Protein AF-A0A5M6DIE3-F1 (afdb_monomer_lite)

Foldseek 3Di:
DDPDDPDDPPCPPPVVVVVVVVLVVQLVVCVVVVHDSVVSVLVVCLLCQQVVLQVQLVPQLDPVSSCVSSVVSNVVSLVVVQVVCVVVVNPVCNVVSVVCCCVRNVVVNVVVVVVVVVVQVVCVVVVHHPCVVSCPPPPDD

Structure (mmCIF, N/CA/C/O backbone):
data_AF-A0A5M6DIE3-F1
#
_entry.id   AF-A0A5M6DIE3-F1
#
loop_
_atom_site.group_PDB
_atom_site.id
_atom_site.type_symbol
_atom_site.label_atom_id
_atom_site.label_alt_id
_atom_site.label_comp_id
_atom_site.label_asym_id
_atom_site.label_entity_id
_atom_site.label_seq_id
_atom_site.pdbx_PDB_ins_code
_atom_site.Cartn_x
_atom_site.Cartn_y
_atom_site.Cartn_z
_atom_site.occupancy
_atom_site.B_iso_or_equiv
_atom_site.auth_seq_id
_atom_site.auth_comp_id
_atom_site.auth_asym_id
_atom_site.auth_atom_id
_atom_site.pdbx_PDB_model_num
ATOM 1 N N . MET A 1 1 ? -21.632 -26.656 31.627 1.00 44.56 1 MET A N 1
ATOM 2 C CA . MET A 1 1 ? -21.386 -25.702 30.520 1.00 44.56 1 MET A CA 1
ATOM 3 C C . MET A 1 1 ? -19.915 -25.768 30.127 1.00 44.56 1 MET A C 1
ATOM 5 O O . MET A 1 1 ? -19.064 -25.347 30.900 1.00 44.56 1 MET A O 1
ATOM 9 N N . LEU A 1 2 ? -19.608 -26.371 28.977 1.00 42.91 2 LEU A N 1
ATOM 10 C CA . LEU A 1 2 ? -18.242 -26.509 28.459 1.00 42.91 2 LEU A CA 1
ATOM 11 C C . LEU A 1 2 ? -17.748 -25.152 27.932 1.00 42.91 2 LEU A C 1
ATOM 13 O O . LEU A 1 2 ? -18.284 -24.626 26.961 1.00 42.91 2 LEU A O 1
ATOM 17 N N . LYS A 1 3 ? -16.730 -24.580 28.587 1.00 47.34 3 LYS A N 1
ATOM 18 C CA . LYS A 1 3 ? -16.019 -23.385 28.112 1.00 47.34 3 LYS A CA 1
ATOM 19 C C . LYS A 1 3 ? -15.170 -23.767 26.897 1.00 47.34 3 LYS A C 1
ATOM 21 O O . LYS A 1 3 ? -14.062 -24.279 27.049 1.00 47.34 3 LYS A O 1
ATOM 26 N N . LEU A 1 4 ? -15.680 -23.514 25.696 1.00 48.44 4 LEU A N 1
ATOM 27 C CA . LEU A 1 4 ? -14.876 -23.520 24.476 1.00 48.44 4 LEU A CA 1
ATOM 28 C C . LEU A 1 4 ? -13.893 -22.343 24.551 1.00 48.44 4 LEU A C 1
ATOM 30 O O . LEU A 1 4 ? -14.272 -21.191 24.352 1.00 48.44 4 LEU A O 1
ATOM 34 N N . LYS A 1 5 ? -12.626 -22.624 24.884 1.00 48.28 5 LYS A N 1
ATOM 35 C CA . LYS A 1 5 ? -11.537 -21.660 24.678 1.00 48.28 5 LYS A CA 1
ATOM 36 C C . LYS A 1 5 ? -11.479 -21.339 23.177 1.00 48.28 5 LYS A C 1
ATOM 38 O O . LYS A 1 5 ? -11.424 -22.286 22.388 1.00 48.28 5 LYS A O 1
ATOM 43 N N . PRO A 1 6 ? -11.468 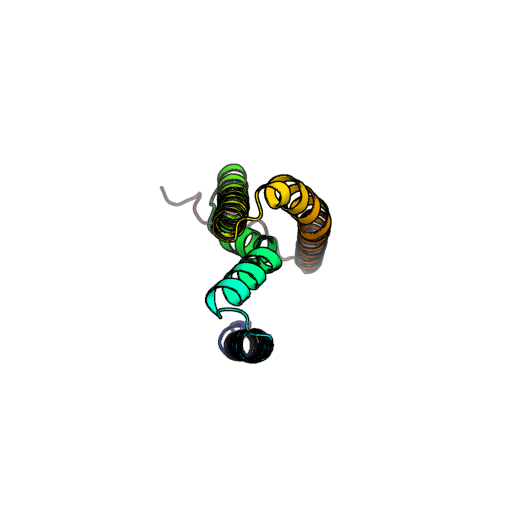-20.063 22.757 1.00 50.66 6 PRO A N 1
ATOM 44 C CA . PRO A 1 6 ? -11.216 -19.740 21.361 1.00 50.66 6 PRO A CA 1
ATOM 45 C C . PRO A 1 6 ? -9.830 -20.282 20.993 1.00 50.66 6 PRO A C 1
ATOM 47 O O . PRO A 1 6 ? -8.837 -19.974 21.653 1.00 50.66 6 PRO A O 1
ATOM 50 N N . LYS A 1 7 ? -9.771 -21.147 19.972 1.00 50.97 7 LYS A N 1
ATOM 51 C CA . LYS A 1 7 ? -8.503 -21.585 19.379 1.00 50.97 7 LYS A CA 1
ATOM 52 C C . LYS A 1 7 ? -7.738 -20.321 18.966 1.00 50.97 7 LYS A C 1
ATOM 54 O O . LYS A 1 7 ? -8.332 -19.498 18.266 1.00 50.97 7 LYS A O 1
ATOM 59 N N . PRO A 1 8 ? -6.461 -20.148 19.355 1.00 48.16 8 PRO A N 1
ATOM 60 C CA . PRO A 1 8 ? -5.651 -19.084 18.788 1.00 48.16 8 PRO A CA 1
ATOM 61 C C . PRO A 1 8 ? -5.657 -19.292 17.277 1.00 48.16 8 PRO A C 1
ATOM 63 O O . PRO A 1 8 ? -5.372 -20.386 16.786 1.00 48.16 8 PRO A O 1
ATOM 66 N N . THR A 1 9 ? -6.098 -18.266 16.559 1.00 50.28 9 THR A N 1
ATOM 67 C CA . THR A 1 9 ? -6.164 -18.229 15.104 1.00 50.28 9 THR A CA 1
ATOM 68 C C . THR A 1 9 ? -4.872 -18.792 14.531 1.00 50.28 9 THR A C 1
ATOM 70 O O . THR A 1 9 ? -3.811 -18.185 14.652 1.00 50.28 9 THR A O 1
ATOM 73 N N . GLN A 1 10 ? -4.971 -19.955 13.888 1.00 46.09 10 GLN A N 1
ATOM 74 C CA . GLN A 1 10 ? -3.898 -20.651 13.176 1.00 46.09 10 GLN A CA 1
ATOM 75 C C . GLN A 1 10 ? -3.556 -19.913 11.859 1.00 46.09 10 GLN A C 1
ATOM 77 O O . GLN A 1 10 ? -3.299 -20.514 10.824 1.00 46.09 10 GLN A O 1
ATOM 82 N N . PHE A 1 11 ? -3.574 -18.579 11.911 1.00 50.34 11 PHE A N 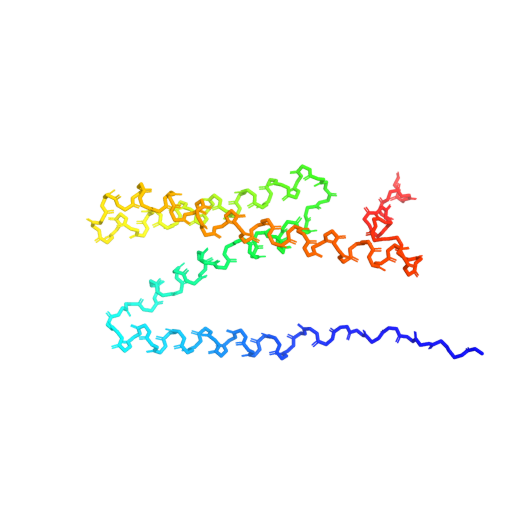1
ATOM 83 C CA . PHE A 1 11 ? -3.278 -17.606 10.858 1.00 50.34 11 PHE A CA 1
ATOM 84 C C . PHE A 1 11 ? -1.757 -17.407 10.669 1.00 50.34 11 PHE A C 1
ATOM 86 O O . PHE A 1 11 ? -1.337 -16.502 9.965 1.00 50.34 11 PHE A O 1
ATOM 93 N N . GLY A 1 12 ? -0.913 -18.210 11.331 1.00 56.94 12 GLY A N 1
ATOM 94 C CA . GLY A 1 12 ? 0.516 -17.906 11.473 1.00 56.94 12 GLY A CA 1
ATOM 95 C C . GLY A 1 12 ? 1.444 -18.533 10.431 1.00 56.94 12 GLY A C 1
ATOM 96 O O . GLY A 1 12 ? 2.375 -17.877 9.990 1.00 56.94 12 GLY A O 1
ATOM 97 N N . ILE A 1 13 ? 1.224 -19.797 10.040 1.00 57.53 13 ILE A N 1
ATOM 98 C CA . ILE A 1 13 ? 2.233 -20.563 9.275 1.00 57.53 13 ILE A CA 1
ATOM 99 C C . ILE A 1 13 ? 1.752 -20.917 7.870 1.00 57.53 13 ILE A C 1
ATOM 101 O O . ILE A 1 13 ? 2.477 -20.702 6.91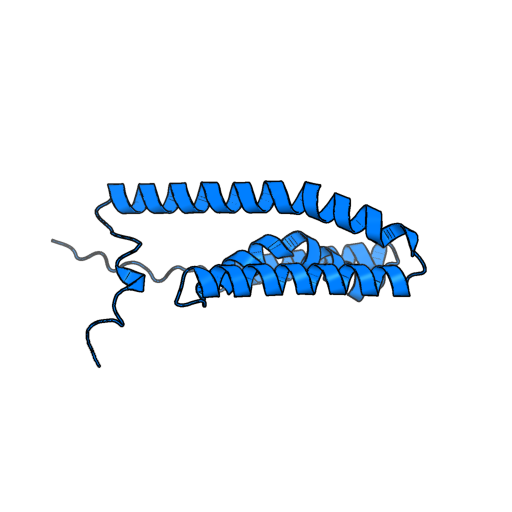0 1.00 57.53 13 ILE A O 1
ATOM 105 N N . GLN A 1 14 ? 0.525 -21.417 7.708 1.00 58.38 14 GLN A N 1
ATOM 106 C CA . GLN A 1 14 ? 0.019 -21.801 6.383 1.00 58.38 14 GLN A CA 1
ATOM 107 C C . GLN A 1 14 ? -0.131 -20.594 5.456 1.00 58.38 14 GLN A C 1
ATOM 109 O O . GLN A 1 14 ? 0.239 -20.660 4.292 1.00 58.38 14 GLN A O 1
ATOM 114 N N . GLN A 1 15 ? -0.609 -19.467 5.980 1.00 60.47 15 GLN A N 1
ATOM 115 C CA . GLN A 1 15 ? -0.717 -18.232 5.205 1.00 60.47 15 GLN A CA 1
ATOM 116 C C . GLN A 1 15 ? 0.647 -17.628 4.890 1.00 60.47 15 GLN A C 1
ATOM 118 O O . GLN A 1 15 ? 0.831 -17.097 3.801 1.00 60.47 15 GLN A O 1
ATOM 123 N N . LEU A 1 16 ? 1.609 -17.768 5.808 1.00 62.44 16 LEU A N 1
ATOM 124 C CA . LEU A 1 16 ? 2.993 -17.381 5.568 1.00 62.44 16 LEU A CA 1
ATOM 125 C C . LEU A 1 16 ? 3.590 -18.232 4.442 1.00 62.44 16 LEU A C 1
ATOM 127 O O . LEU A 1 16 ? 4.108 -17.681 3.488 1.00 62.44 16 LEU A O 1
ATOM 131 N N . LEU A 1 17 ? 3.439 -19.559 4.494 1.00 65.62 17 LEU A N 1
ATOM 132 C CA . LEU A 1 17 ? 3.923 -20.477 3.458 1.00 65.62 17 LEU A CA 1
ATOM 133 C C . LEU A 1 17 ? 3.271 -20.219 2.097 1.00 65.62 17 LEU A C 1
ATOM 135 O O . LEU A 1 17 ? 3.967 -20.224 1.086 1.00 65.62 17 LEU A O 1
ATOM 139 N N . VAL A 1 18 ? 1.963 -19.952 2.064 1.00 70.19 18 VAL A N 1
ATOM 140 C CA . VAL A 1 18 ? 1.254 -19.590 0.828 1.00 70.19 18 VAL A CA 1
ATOM 141 C C . VAL A 1 18 ? 1.758 -18.253 0.290 1.00 70.19 18 VAL A C 1
ATOM 143 O O . VAL A 1 18 ? 2.041 -18.158 -0.899 1.00 70.19 18 VAL A O 1
ATOM 146 N N . ALA A 1 19 ? 1.941 -17.241 1.141 1.00 64.06 19 ALA A N 1
ATOM 147 C CA . ALA A 1 19 ? 2.497 -15.957 0.724 1.00 64.06 19 ALA A CA 1
ATOM 148 C C . ALA A 1 19 ? 3.927 -16.111 0.183 1.00 64.06 19 ALA A C 1
ATOM 150 O O . ALA A 1 19 ? 4.233 -15.590 -0.888 1.00 64.06 19 ALA A O 1
ATOM 151 N N . THR A 1 20 ? 4.777 -16.881 0.866 1.00 68.62 20 THR A N 1
ATOM 152 C CA . THR A 1 20 ? 6.150 -17.169 0.433 1.00 68.62 20 THR A CA 1
ATOM 153 C C . THR A 1 20 ? 6.172 -17.939 -0.886 1.00 68.62 20 THR A C 1
ATOM 155 O O . THR A 1 20 ? 6.979 -17.625 -1.756 1.00 68.62 20 THR A O 1
ATOM 158 N N . PHE A 1 21 ? 5.273 -18.908 -1.077 1.00 65.88 21 PHE A N 1
ATOM 159 C CA . PHE A 1 21 ? 5.156 -19.660 -2.327 1.00 65.88 21 PHE A CA 1
ATOM 160 C C . PHE A 1 21 ? 4.679 -18.781 -3.487 1.00 65.88 21 PHE A C 1
ATOM 162 O O . PHE A 1 21 ? 5.264 -18.828 -4.564 1.00 65.88 21 PHE A O 1
ATOM 169 N N . VAL A 1 22 ? 3.664 -17.940 -3.268 1.00 68.06 22 VAL A N 1
ATOM 170 C CA . VAL A 1 22 ? 3.172 -16.987 -4.277 1.00 68.06 22 VAL A CA 1
ATOM 171 C C . VAL A 1 22 ? 4.266 -15.986 -4.649 1.00 68.06 22 VAL A C 1
ATOM 173 O O . VAL A 1 22 ? 4.487 -15.744 -5.833 1.00 68.06 22 VAL A O 1
ATOM 176 N N . LEU A 1 23 ? 5.003 -15.463 -3.665 1.00 62.16 23 LEU A N 1
ATOM 177 C CA . LEU A 1 23 ? 6.162 -14.602 -3.902 1.00 62.16 23 LEU A CA 1
ATOM 178 C C . LEU A 1 23 ? 7.231 -15.325 -4.730 1.00 62.16 23 LEU A C 1
ATOM 180 O O . LEU A 1 23 ? 7.664 -14.795 -5.750 1.00 62.16 23 LEU A O 1
ATOM 184 N N . ALA A 1 24 ? 7.616 -16.543 -4.344 1.00 65.56 24 ALA A N 1
ATOM 185 C CA . ALA A 1 24 ? 8.615 -17.339 -5.057 1.00 65.56 24 ALA A CA 1
ATOM 186 C C . ALA A 1 24 ? 8.189 -17.675 -6.498 1.00 65.56 24 ALA A C 1
ATOM 188 O O . ALA A 1 24 ? 9.008 -17.608 -7.415 1.00 65.56 24 ALA A O 1
ATOM 189 N N . LEU A 1 25 ? 6.908 -17.987 -6.715 1.00 68.69 25 LEU A N 1
ATOM 190 C CA . LEU A 1 25 ? 6.352 -18.259 -8.039 1.00 68.69 25 LEU A CA 1
ATOM 191 C C . LEU A 1 25 ? 6.408 -17.015 -8.930 1.00 68.69 25 LEU A C 1
ATOM 193 O O . LEU A 1 25 ? 6.859 -17.096 -10.070 1.00 68.69 25 LEU A O 1
ATOM 197 N N . VAL A 1 26 ? 6.009 -15.855 -8.409 1.00 63.00 26 VAL A N 1
ATOM 198 C CA . VAL A 1 26 ? 6.078 -14.595 -9.162 1.00 63.00 26 VAL A CA 1
ATOM 199 C C . VAL A 1 26 ? 7.526 -14.219 -9.470 1.00 63.00 26 VAL A C 1
ATOM 201 O O . VAL A 1 26 ? 7.813 -13.779 -10.578 1.00 63.00 26 VAL A O 1
ATOM 204 N N . PHE A 1 27 ? 8.454 -14.463 -8.545 1.00 63.72 27 PHE A N 1
ATOM 205 C CA . PHE A 1 27 ? 9.889 -14.307 -8.787 1.00 63.72 27 PHE A CA 1
ATOM 206 C C . PHE A 1 27 ? 10.401 -15.192 -9.925 1.00 63.72 27 PHE A C 1
ATOM 208 O O . PHE A 1 27 ? 11.139 -14.719 -10.790 1.00 63.72 27 PHE A O 1
ATOM 215 N N . ALA A 1 28 ? 10.020 -16.471 -9.929 1.00 62.16 28 ALA A N 1
ATOM 216 C CA . ALA A 1 28 ? 10.420 -17.410 -10.969 1.00 62.16 28 ALA A CA 1
ATOM 217 C C . ALA A 1 28 ? 9.874 -16.983 -12.341 1.00 62.16 28 ALA A C 1
ATOM 219 O O . ALA A 1 28 ? 10.620 -16.966 -13.319 1.00 62.16 28 ALA A O 1
ATOM 220 N N . LEU A 1 29 ? 8.604 -16.569 -12.398 1.00 62.31 29 LEU A N 1
ATOM 221 C CA . LEU A 1 29 ? 7.960 -16.085 -13.622 1.00 62.31 29 LEU A CA 1
ATOM 222 C C . LEU A 1 29 ? 8.560 -14.763 -14.117 1.00 62.31 29 LEU A C 1
ATOM 224 O O . LEU A 1 29 ? 8.812 -14.616 -15.310 1.00 62.31 29 LEU A O 1
ATOM 228 N N . ALA A 1 30 ? 8.851 -13.826 -13.216 1.00 60.06 30 ALA A N 1
ATOM 229 C CA . ALA A 1 30 ? 9.497 -12.564 -13.558 1.00 60.06 30 ALA A CA 1
ATOM 230 C C . ALA A 1 30 ? 10.895 -12.774 -14.141 1.00 60.06 30 ALA A C 1
ATOM 232 O O . ALA A 1 30 ? 11.243 -12.168 -15.153 1.00 60.06 30 ALA A O 1
ATOM 233 N N . ARG A 1 31 ? 11.671 -13.689 -13.547 1.00 58.50 31 ARG A N 1
ATOM 234 C CA . ARG A 1 31 ? 13.004 -14.031 -14.043 1.00 58.50 31 ARG A CA 1
ATOM 235 C C . ARG A 1 31 ? 12.958 -14.768 -15.383 1.00 58.50 31 ARG A C 1
ATOM 237 O O . ARG A 1 31 ? 13.808 -14.513 -16.228 1.00 58.50 31 ARG A O 1
ATOM 244 N N . LEU A 1 32 ? 11.957 -15.624 -15.603 1.00 63.34 32 LEU A N 1
ATOM 245 C CA . LEU A 1 32 ? 11.681 -16.247 -16.908 1.00 63.34 32 LEU A CA 1
ATOM 246 C C . LEU A 1 32 ? 11.315 -15.217 -17.985 1.00 63.34 32 LEU A C 1
ATOM 248 O O . LEU A 1 32 ? 11.703 -15.377 -19.137 1.00 63.34 32 LEU A O 1
ATOM 252 N N . ALA A 1 33 ? 10.611 -14.150 -17.610 1.00 61.97 33 ALA A N 1
ATOM 253 C CA . ALA A 1 33 ? 10.248 -13.046 -18.496 1.00 61.97 33 ALA A CA 1
ATOM 254 C C . ALA A 1 33 ? 11.381 -12.017 -18.710 1.00 61.97 33 ALA A C 1
ATOM 256 O O . ALA A 1 33 ? 11.176 -11.020 -19.396 1.00 61.97 33 ALA A O 1
ATOM 257 N N . GLY A 1 34 ? 12.573 -12.246 -18.143 1.00 59.03 34 GLY A N 1
ATOM 258 C CA . GLY A 1 34 ? 13.728 -11.355 -18.288 1.00 59.03 34 GLY A CA 1
ATOM 259 C C . GLY A 1 34 ? 13.675 -10.093 -17.422 1.00 59.03 34 GLY A C 1
ATOM 260 O O . GLY A 1 34 ? 14.515 -9.213 -17.592 1.00 59.03 34 GLY A O 1
ATOM 261 N N . TYR A 1 35 ? 12.730 -10.000 -16.482 1.00 62.16 35 TYR A N 1
ATOM 262 C CA . TYR A 1 35 ? 12.673 -8.900 -15.523 1.00 62.16 35 TYR A CA 1
ATOM 263 C C . TYR A 1 35 ? 13.606 -9.162 -14.341 1.00 62.16 35 TYR A C 1
ATOM 265 O O . TYR A 1 35 ? 13.665 -10.270 -13.794 1.00 62.16 35 TYR A O 1
ATOM 273 N N . ASP A 1 36 ? 14.298 -8.114 -13.895 1.00 65.00 36 ASP A N 1
ATOM 274 C CA . ASP A 1 36 ? 15.029 -8.163 -12.636 1.00 65.00 36 ASP A CA 1
ATOM 275 C C . ASP A 1 36 ? 14.051 -8.421 -11.486 1.00 65.00 36 ASP A C 1
ATOM 277 O O . ASP A 1 36 ? 13.024 -7.754 -11.347 1.00 65.00 36 ASP A O 1
ATOM 281 N N . GLY A 1 37 ? 14.359 -9.415 -10.648 1.00 59.09 37 GLY A N 1
ATOM 282 C CA . GLY A 1 37 ? 13.457 -9.870 -9.583 1.00 59.09 37 GLY A CA 1
ATOM 283 C C . GLY A 1 37 ? 13.035 -8.752 -8.621 1.00 59.09 37 GLY A C 1
ATOM 284 O O . GLY A 1 37 ? 11.930 -8.787 -8.090 1.00 59.09 37 GLY A O 1
ATOM 285 N N . SER A 1 38 ? 13.861 -7.716 -8.460 1.00 60.84 38 SER A N 1
ATOM 286 C CA . SER A 1 38 ? 13.547 -6.500 -7.699 1.00 60.84 38 SER A CA 1
ATOM 287 C C . SER A 1 38 ? 12.334 -5.735 -8.246 1.00 60.84 38 SER A C 1
ATOM 289 O O . SER A 1 38 ? 11.535 -5.227 -7.457 1.00 60.84 38 SER A O 1
ATOM 291 N N . ILE A 1 39 ? 12.144 -5.701 -9.568 1.00 64.69 39 ILE A N 1
ATOM 292 C CA . ILE A 1 39 ? 11.013 -5.030 -10.228 1.00 64.69 39 ILE A CA 1
ATOM 293 C C . ILE A 1 39 ? 9.716 -5.793 -9.952 1.00 64.69 39 ILE A C 1
ATOM 295 O O . ILE A 1 39 ? 8.697 -5.189 -9.623 1.00 64.69 39 ILE A O 1
ATOM 299 N N . ALA A 1 40 ? 9.755 -7.125 -10.007 1.00 64.44 40 ALA A N 1
ATOM 300 C CA . ALA A 1 40 ? 8.589 -7.961 -9.729 1.00 64.44 40 ALA A CA 1
ATOM 301 C C . ALA A 1 40 ? 8.161 -7.919 -8.257 1.00 64.44 40 ALA A C 1
ATOM 303 O O . ALA A 1 40 ? 6.965 -7.859 -7.970 1.00 64.44 40 ALA A O 1
ATOM 304 N N . ILE A 1 41 ? 9.120 -7.877 -7.323 1.00 64.69 41 ILE A N 1
ATOM 305 C CA . ILE A 1 41 ? 8.825 -7.606 -5.909 1.00 64.69 41 ILE A CA 1
ATOM 306 C C . ILE A 1 41 ? 8.185 -6.230 -5.760 1.00 64.69 41 ILE A C 1
ATOM 308 O O . ILE A 1 41 ? 7.186 -6.104 -5.059 1.00 64.69 41 ILE A O 1
ATOM 312 N N . GLY A 1 42 ? 8.749 -5.205 -6.406 1.00 66.75 42 GLY A N 1
ATOM 313 C CA . GLY A 1 42 ? 8.234 -3.840 -6.341 1.00 66.75 42 GLY A CA 1
ATOM 314 C C . GLY A 1 42 ? 6.797 -3.747 -6.849 1.00 66.75 42 GLY A C 1
ATOM 315 O O . GLY A 1 42 ? 5.941 -3.183 -6.170 1.00 66.75 42 GLY A O 1
ATOM 316 N N . ALA A 1 43 ? 6.508 -4.381 -7.987 1.00 70.31 43 ALA A N 1
ATOM 317 C CA . ALA A 1 43 ? 5.168 -4.454 -8.558 1.00 70.31 43 ALA A CA 1
ATOM 318 C C . ALA A 1 43 ? 4.192 -5.200 -7.637 1.00 70.31 43 ALA A C 1
ATOM 320 O O . ALA A 1 43 ? 3.096 -4.709 -7.374 1.00 70.31 43 ALA A O 1
ATOM 321 N N . LEU A 1 44 ? 4.589 -6.349 -7.082 1.00 72.12 44 LEU A N 1
ATOM 322 C CA . LEU A 1 44 ? 3.760 -7.076 -6.119 1.00 72.12 44 LEU A CA 1
ATOM 323 C C . LEU A 1 44 ? 3.487 -6.256 -4.859 1.00 72.12 44 LEU A C 1
ATOM 325 O O . LEU A 1 44 ? 2.347 -6.184 -4.405 1.00 72.12 44 LEU A O 1
ATOM 329 N N . LEU A 1 45 ? 4.519 -5.628 -4.300 1.00 72.38 45 LEU A N 1
ATOM 330 C CA . LEU A 1 45 ? 4.401 -4.801 -3.107 1.00 72.38 45 LEU A CA 1
ATOM 331 C C . 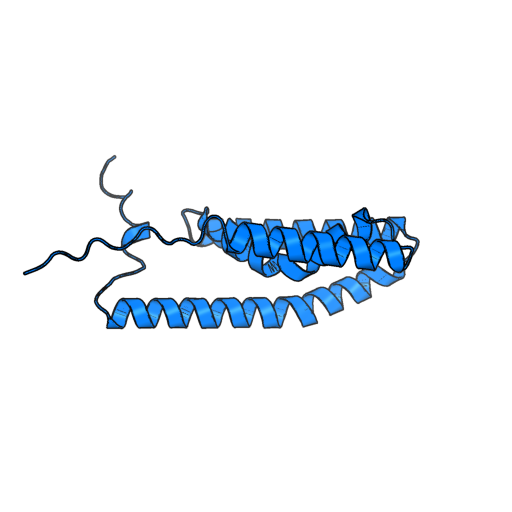LEU A 1 45 ? 3.451 -3.621 -3.350 1.00 72.38 45 LEU A C 1
ATOM 333 O O . LEU A 1 45 ? 2.651 -3.281 -2.480 1.00 72.38 45 LEU A O 1
ATOM 337 N N . TYR A 1 46 ? 3.492 -3.050 -4.552 1.00 75.56 46 TYR A N 1
ATOM 338 C CA . TYR A 1 46 ? 2.594 -1.991 -4.986 1.00 75.56 46 TYR A CA 1
ATOM 339 C C . TYR A 1 46 ? 1.144 -2.482 -5.149 1.00 75.56 46 TYR A C 1
ATOM 341 O O . TYR A 1 46 ? 0.220 -1.868 -4.618 1.00 75.56 46 TYR A O 1
ATOM 349 N N . VAL A 1 47 ? 0.920 -3.631 -5.796 1.00 77.75 47 VAL A N 1
ATOM 350 C CA . VAL A 1 47 ? -0.421 -4.236 -5.961 1.00 77.75 47 VAL A CA 1
ATOM 351 C C . VAL A 1 47 ? -1.048 -4.613 -4.613 1.00 77.75 47 VAL A C 1
ATOM 353 O O . VAL A 1 47 ? -2.233 -4.378 -4.374 1.00 77.75 47 VAL A O 1
ATOM 356 N N . PHE A 1 48 ? -0.257 -5.156 -3.687 1.00 80.44 48 PHE A N 1
ATOM 357 C CA . PHE A 1 48 ? -0.718 -5.491 -2.335 1.00 80.44 48 PHE A CA 1
ATOM 358 C C . PHE A 1 48 ? -0.663 -4.309 -1.355 1.00 80.44 48 PHE A C 1
ATOM 360 O O . PHE A 1 48 ? -1.016 -4.466 -0.181 1.00 80.44 48 PHE A O 1
ATOM 367 N N . GLY A 1 49 ? -0.297 -3.118 -1.834 1.00 81.06 49 GLY A N 1
ATOM 368 C CA . GLY A 1 49 ? -0.149 -1.901 -1.045 1.00 81.06 49 GLY A CA 1
ATOM 369 C C . GLY A 1 49 ? -1.355 -1.563 -0.168 1.00 81.06 49 GLY A C 1
ATOM 370 O O . GLY A 1 49 ? -1.175 -1.377 1.036 1.00 81.06 49 GLY A O 1
ATOM 371 N N . PRO A 1 50 ? -2.594 -1.568 -0.696 1.00 83.00 50 PRO A N 1
ATOM 372 C CA . PRO A 1 50 ? -3.799 -1.333 0.101 1.00 83.00 50 PRO A CA 1
ATOM 373 C C . PRO A 1 50 ? -4.007 -2.329 1.238 1.00 83.00 50 PRO A C 1
ATOM 375 O O . PRO A 1 50 ? -4.419 -1.945 2.333 1.00 83.00 50 PRO A O 1
ATOM 378 N N . THR A 1 51 ? -3.688 -3.603 1.011 1.00 82.06 51 THR A N 1
ATOM 379 C CA . THR A 1 51 ? -3.803 -4.639 2.042 1.00 82.06 51 THR A CA 1
ATOM 380 C C . THR A 1 51 ? -2.766 -4.422 3.145 1.00 82.06 51 THR A C 1
ATOM 382 O O . THR A 1 51 ? -3.108 -4.490 4.327 1.00 82.06 51 THR A O 1
ATOM 385 N N . ILE A 1 52 ? -1.523 -4.092 2.782 1.00 82.75 52 ILE A N 1
ATOM 386 C CA . ILE A 1 52 ? -0.454 -3.779 3.743 1.00 82.75 52 ILE A CA 1
ATOM 387 C C . ILE A 1 52 ? -0.806 -2.515 4.533 1.00 82.75 52 ILE A C 1
ATOM 389 O O . ILE A 1 52 ? -0.768 -2.532 5.762 1.00 82.75 52 ILE A O 1
ATOM 393 N N . ALA A 1 53 ? -1.231 -1.449 3.851 1.00 84.12 53 ALA A N 1
ATOM 394 C CA . ALA A 1 53 ? -1.656 -0.198 4.472 1.00 84.12 53 ALA A CA 1
ATOM 395 C C . ALA A 1 53 ? -2.813 -0.418 5.455 1.00 84.12 53 ALA A C 1
ATOM 397 O O . ALA A 1 53 ? -2.786 0.100 6.571 1.00 84.12 53 ALA A O 1
ATOM 398 N N . PHE A 1 54 ? -3.800 -1.240 5.087 1.00 81.25 54 PHE A N 1
ATOM 399 C CA . PHE A 1 54 ? -4.904 -1.601 5.972 1.00 81.25 54 PHE A CA 1
ATOM 400 C C . PHE A 1 54 ? -4.431 -2.367 7.215 1.00 81.25 54 PHE A C 1
ATOM 402 O O . PHE A 1 54 ? -4.843 -2.030 8.327 1.00 81.25 54 PHE A O 1
ATOM 409 N N . LEU A 1 55 ? -3.549 -3.358 7.063 1.00 81.31 55 LEU A N 1
ATOM 410 C CA . LEU A 1 55 ? -2.993 -4.106 8.195 1.00 81.31 55 LEU A CA 1
ATOM 411 C C . LEU A 1 55 ? -2.164 -3.201 9.114 1.00 81.31 55 LEU A C 1
ATOM 413 O O . LEU A 1 55 ? -2.385 -3.204 10.324 1.00 81.31 55 LEU A O 1
ATOM 417 N N . MET A 1 56 ? -1.283 -2.373 8.547 1.00 76.12 56 MET A N 1
ATOM 418 C CA . MET A 1 56 ? -0.451 -1.442 9.310 1.00 76.12 56 MET A CA 1
ATOM 419 C C . MET A 1 56 ? -1.282 -0.364 10.011 1.00 76.12 56 MET A C 1
ATOM 421 O O . MET A 1 56 ? -0.982 0.012 11.143 1.00 76.12 56 MET A O 1
ATOM 425 N N . SER A 1 57 ? -2.381 0.087 9.401 1.00 80.38 57 SER A N 1
ATOM 426 C CA . SER A 1 57 ? -3.279 1.067 10.022 1.00 80.38 57 SER A CA 1
ATOM 427 C C . SER A 1 57 ? -3.828 0.600 11.371 1.00 80.38 57 SER A C 1
ATOM 429 O O . SER A 1 57 ? -4.146 1.431 12.219 1.00 80.38 57 SER A O 1
ATOM 431 N N . ARG A 1 58 ? -3.897 -0.717 11.621 1.00 77.81 58 ARG A N 1
ATOM 432 C CA . ARG A 1 58 ? -4.385 -1.275 12.892 1.00 77.81 58 ARG A CA 1
ATOM 433 C C . ARG A 1 58 ? -3.468 -0.973 14.078 1.00 77.81 58 ARG A C 1
ATOM 435 O O . ARG A 1 58 ? -3.965 -0.968 15.199 1.00 77.81 58 ARG A O 1
ATOM 442 N N . TYR A 1 59 ? -2.191 -0.662 13.845 1.00 76.06 59 TYR A N 1
ATOM 443 C CA . TYR A 1 59 ? -1.267 -0.221 14.898 1.00 76.06 59 TYR A CA 1
ATOM 444 C C . TYR A 1 59 ? -1.555 1.208 15.388 1.00 76.06 59 TYR A C 1
ATOM 446 O O . TYR A 1 59 ? -1.101 1.599 16.461 1.00 76.06 59 TYR A O 1
ATOM 454 N N . GLY A 1 60 ? -2.331 2.001 14.640 1.00 76.06 60 GLY A N 1
ATOM 455 C CA . GLY A 1 60 ? -2.737 3.334 15.076 1.00 76.06 60 GLY A CA 1
ATOM 456 C C . GLY A 1 60 ? -3.743 3.272 16.228 1.00 76.06 60 GLY A C 1
ATOM 457 O O . GLY A 1 60 ? -4.811 2.666 16.104 1.00 76.06 60 GLY A O 1
ATOM 458 N N . ARG A 1 61 ? -3.438 3.951 17.341 1.00 72.50 61 ARG A N 1
ATOM 459 C CA . ARG A 1 61 ? -4.335 4.034 18.510 1.00 72.50 61 ARG A CA 1
ATOM 460 C C . ARG A 1 61 ? -5.583 4.880 18.250 1.00 72.50 61 ARG A C 1
ATOM 462 O O . ARG A 1 61 ? -6.666 4.539 18.711 1.00 72.50 61 ARG A O 1
ATOM 469 N N . THR A 1 62 ? -5.457 5.968 17.491 1.00 79.25 62 THR A N 1
ATOM 470 C CA . THR A 1 62 ? -6.569 6.879 17.173 1.00 79.25 62 THR A CA 1
ATOM 471 C C . THR A 1 62 ? -6.982 6.754 15.715 1.00 79.25 62 THR A C 1
ATOM 473 O O . THR A 1 62 ? -6.158 6.433 14.863 1.00 79.25 62 THR A O 1
ATOM 476 N N . ARG A 1 63 ? -8.244 7.070 15.396 1.00 75.00 63 ARG A N 1
ATOM 477 C CA . ARG A 1 63 ? -8.749 7.081 14.012 1.00 75.00 63 ARG A CA 1
ATOM 478 C C . ARG A 1 63 ? -7.851 7.902 13.075 1.00 75.00 63 ARG A C 1
ATOM 480 O O . ARG A 1 63 ? -7.519 7.432 11.992 1.00 75.00 63 ARG A O 1
ATOM 487 N N . ASN A 1 64 ? -7.398 9.068 13.534 1.00 74.25 64 ASN A N 1
ATOM 488 C CA . ASN A 1 64 ? -6.492 9.931 12.777 1.00 74.25 64 ASN A CA 1
ATOM 489 C C . ASN A 1 64 ? -5.119 9.276 12.570 1.00 74.25 64 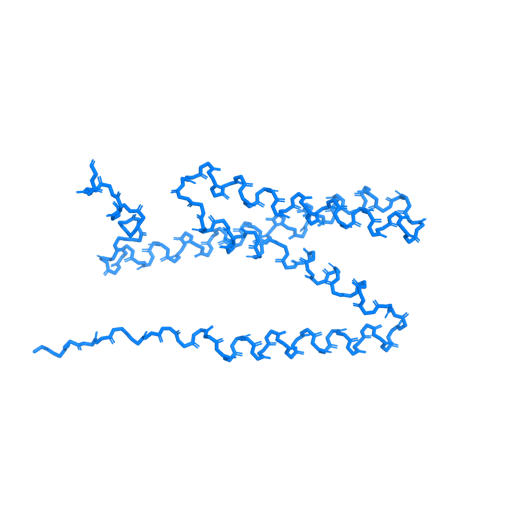ASN A C 1
ATOM 491 O O . ASN A 1 64 ? -4.604 9.311 11.459 1.00 74.25 64 ASN A O 1
ATOM 495 N N . ALA A 1 65 ? -4.562 8.608 13.588 1.00 73.88 65 ALA A N 1
ATOM 496 C CA . ALA A 1 65 ? -3.310 7.865 13.445 1.00 73.88 65 ALA A CA 1
ATOM 497 C C . ALA A 1 65 ? -3.442 6.685 12.467 1.00 73.88 65 ALA A C 1
ATOM 499 O O . ALA A 1 65 ? -2.540 6.457 11.669 1.00 73.88 65 ALA A O 1
ATOM 500 N N . ARG A 1 66 ? -4.573 5.963 12.469 1.00 79.50 66 ARG A N 1
ATOM 501 C CA . ARG A 1 66 ? -4.820 4.868 11.509 1.00 79.50 66 ARG A CA 1
ATOM 502 C C . ARG A 1 66 ? -4.826 5.378 10.069 1.00 79.50 66 ARG A C 1
ATOM 504 O O . ARG A 1 66 ? -4.185 4.776 9.212 1.00 79.50 66 ARG A O 1
ATOM 511 N N . TYR A 1 67 ? -5.509 6.496 9.816 1.00 81.38 67 TYR A N 1
ATOM 512 C CA . TYR A 1 67 ? -5.524 7.121 8.492 1.00 81.38 67 TYR A CA 1
ATOM 513 C C . TYR A 1 67 ? -4.161 7.683 8.096 1.00 81.38 67 TYR A C 1
ATOM 515 O O . TYR A 1 67 ? -3.767 7.518 6.947 1.00 81.38 67 TYR A O 1
ATOM 523 N N . ALA A 1 68 ? -3.420 8.279 9.033 1.00 80.81 68 ALA A N 1
ATOM 524 C CA . ALA A 1 68 ? -2.071 8.770 8.773 1.00 80.81 68 ALA A CA 1
ATOM 525 C C . ALA A 1 68 ? -1.105 7.628 8.417 1.00 80.81 68 ALA A C 1
ATOM 527 O O . ALA A 1 68 ? -0.355 7.750 7.455 1.00 80.81 68 ALA A O 1
ATOM 528 N N . ILE A 1 69 ? -1.165 6.495 9.129 1.00 80.06 69 ILE A N 1
ATOM 529 C CA . ILE A 1 69 ? -0.348 5.309 8.825 1.00 80.06 69 ILE A CA 1
ATOM 530 C C . ILE A 1 69 ? -0.733 4.730 7.460 1.00 80.06 69 ILE A C 1
ATOM 532 O O . ILE A 1 69 ? 0.141 4.514 6.627 1.00 80.06 69 ILE A O 1
ATOM 536 N N . ALA A 1 70 ? -2.027 4.511 7.203 1.00 82.94 70 ALA A N 1
ATOM 537 C CA . ALA A 1 70 ? -2.484 3.983 5.917 1.00 82.94 70 ALA A CA 1
ATOM 538 C C . ALA A 1 70 ? -2.086 4.904 4.754 1.00 82.94 70 ALA A C 1
ATOM 540 O O . ALA A 1 70 ? -1.540 4.442 3.755 1.00 82.94 70 ALA A O 1
ATOM 541 N N . GLY A 1 71 ? -2.325 6.208 4.909 1.00 84.44 71 GLY A N 1
ATOM 542 C CA . GLY A 1 71 ? -1.971 7.223 3.924 1.00 84.44 71 GLY A CA 1
ATOM 543 C C . GLY A 1 71 ? -0.466 7.301 3.695 1.00 84.44 71 GLY A C 1
ATOM 544 O O . GLY A 1 71 ? -0.037 7.320 2.549 1.00 84.44 71 GLY A O 1
ATOM 545 N N . GLY A 1 72 ? 0.338 7.262 4.761 1.00 85.31 72 GLY A N 1
ATOM 546 C CA . GLY A 1 72 ? 1.797 7.259 4.672 1.00 85.31 72 GLY A CA 1
ATOM 547 C C . GLY A 1 72 ? 2.347 6.034 3.941 1.00 85.31 72 GLY A C 1
ATOM 548 O O . GLY A 1 72 ? 3.220 6.178 3.091 1.00 85.31 72 GLY A O 1
ATOM 549 N N . VAL A 1 73 ? 1.802 4.841 4.205 1.00 85.94 73 VAL A N 1
ATOM 550 C CA . VAL A 1 73 ? 2.202 3.605 3.507 1.00 85.94 73 VAL A CA 1
ATOM 551 C C . VAL A 1 73 ? 1.832 3.667 2.025 1.00 85.94 73 VAL A C 1
ATOM 553 O O . VAL A 1 73 ? 2.676 3.392 1.176 1.00 85.94 73 VAL A O 1
ATOM 556 N N . LEU A 1 74 ? 0.599 4.067 1.700 1.00 87.31 74 LEU A N 1
ATOM 557 C CA . LEU A 1 74 ? 0.153 4.195 0.308 1.00 87.31 74 LEU A CA 1
ATOM 558 C C . LEU A 1 74 ? 0.951 5.259 -0.450 1.00 87.31 74 LEU A C 1
ATOM 560 O O . LEU A 1 74 ? 1.376 5.022 -1.577 1.00 87.31 74 LEU A O 1
ATOM 564 N N . PHE A 1 75 ? 1.201 6.405 0.182 1.00 87.75 75 PHE A N 1
ATOM 565 C CA . PHE A 1 75 ? 2.013 7.468 -0.396 1.00 87.75 75 PHE A CA 1
ATOM 566 C C . PHE A 1 75 ? 3.462 7.019 -0.607 1.00 87.75 75 PHE A C 1
ATOM 568 O O . PHE A 1 75 ? 4.024 7.253 -1.673 1.00 87.75 75 PHE A O 1
ATOM 575 N N . GLY A 1 76 ? 4.052 6.309 0.358 1.00 85.50 76 GLY A N 1
ATOM 576 C CA . GLY A 1 76 ? 5.392 5.740 0.226 1.00 85.50 76 GLY A CA 1
ATOM 577 C C . GLY A 1 76 ? 5.496 4.751 -0.936 1.00 85.50 76 GLY A C 1
ATOM 578 O O . GLY A 1 76 ? 6.439 4.827 -1.720 1.00 85.50 76 GLY A O 1
ATOM 579 N N . LEU A 1 77 ? 4.503 3.872 -1.099 1.00 86.12 77 LEU A N 1
ATOM 580 C CA . LEU A 1 77 ? 4.440 2.932 -2.222 1.00 86.12 77 LEU A CA 1
ATOM 581 C C . LEU A 1 77 ? 4.239 3.636 -3.566 1.00 86.12 77 LEU A C 1
ATOM 583 O O . LEU A 1 77 ? 4.839 3.229 -4.559 1.00 86.12 77 LEU A O 1
ATOM 587 N N . TYR A 1 78 ? 3.443 4.705 -3.594 1.00 84.75 78 TYR A N 1
ATOM 588 C CA . TYR A 1 78 ? 3.283 5.550 -4.773 1.00 84.75 78 TYR A CA 1
ATOM 589 C C . TYR A 1 78 ? 4.607 6.212 -5.175 1.00 84.75 78 TYR A C 1
ATOM 591 O O . TYR A 1 78 ? 5.048 6.052 -6.311 1.00 84.75 78 TYR A O 1
ATOM 599 N N . VAL A 1 79 ? 5.288 6.881 -4.237 1.00 85.88 79 VAL A N 1
ATOM 600 C CA . VAL A 1 79 ? 6.595 7.514 -4.483 1.00 85.88 79 VAL A CA 1
ATOM 601 C C . VAL A 1 79 ? 7.622 6.479 -4.935 1.00 85.88 79 VAL A C 1
ATOM 603 O O . VAL A 1 79 ? 8.341 6.717 -5.902 1.00 85.88 79 VAL A O 1
ATOM 606 N N . PHE A 1 80 ? 7.662 5.315 -4.287 1.00 82.75 80 PHE A N 1
ATOM 607 C CA . PHE A 1 80 ? 8.539 4.218 -4.685 1.00 82.75 80 PHE A CA 1
ATOM 608 C C . PHE A 1 80 ? 8.274 3.767 -6.128 1.00 82.75 80 PHE A C 1
ATOM 610 O O . PHE A 1 80 ? 9.216 3.653 -6.909 1.00 82.75 80 PHE A O 1
ATOM 617 N N . GLY A 1 81 ? 7.007 3.577 -6.508 1.00 78.94 81 GLY A N 1
ATOM 618 C CA . GLY A 1 81 ? 6.629 3.214 -7.875 1.00 78.94 81 GLY A CA 1
ATOM 619 C C . GLY A 1 81 ? 7.044 4.263 -8.909 1.00 78.94 81 GLY A C 1
ATOM 620 O O . GLY A 1 81 ? 7.611 3.910 -9.941 1.00 78.94 81 GLY A O 1
ATOM 621 N N . VAL A 1 82 ? 6.848 5.551 -8.605 1.00 78.94 82 VAL A N 1
ATOM 622 C CA . VAL A 1 82 ? 7.277 6.665 -9.471 1.00 78.94 82 VAL A CA 1
ATOM 623 C C . VAL A 1 82 ? 8.799 6.695 -9.629 1.00 78.94 82 VAL A C 1
ATOM 625 O O . VAL A 1 82 ? 9.295 6.842 -10.744 1.00 78.94 82 VAL A O 1
ATOM 628 N N . VAL A 1 83 ? 9.551 6.522 -8.539 1.00 80.06 83 VAL A N 1
ATOM 629 C CA . VAL A 1 83 ? 11.022 6.499 -8.571 1.00 80.06 83 VAL A CA 1
ATOM 630 C C . VAL A 1 83 ? 11.528 5.331 -9.415 1.00 80.06 83 VAL A C 1
ATOM 632 O O . VAL A 1 83 ? 12.378 5.533 -10.278 1.00 80.06 83 VAL A O 1
ATOM 635 N N . VAL A 1 84 ? 10.984 4.126 -9.220 1.00 76.69 84 VAL A N 1
ATOM 636 C CA . VAL A 1 84 ? 11.353 2.947 -10.021 1.00 76.69 84 VAL A CA 1
ATOM 637 C C . VAL A 1 84 ? 11.045 3.172 -11.502 1.00 76.69 84 VAL A C 1
ATOM 639 O O . VAL A 1 84 ? 11.899 2.904 -12.343 1.00 76.69 84 VAL A O 1
ATOM 642 N N . ALA A 1 85 ? 9.872 3.715 -11.834 1.00 74.38 85 ALA A N 1
ATOM 643 C CA . ALA A 1 85 ? 9.507 4.004 -13.219 1.00 74.38 85 ALA A CA 1
ATOM 644 C C . ALA A 1 85 ? 10.434 5.052 -13.868 1.00 74.38 85 ALA A C 1
ATOM 646 O O . ALA A 1 85 ? 10.854 4.884 -15.014 1.00 74.38 85 ALA A O 1
ATOM 647 N N . ALA A 1 86 ? 10.823 6.085 -13.114 1.00 74.62 86 ALA A N 1
ATOM 648 C CA . ALA A 1 86 ? 11.782 7.091 -13.563 1.00 74.62 86 ALA A CA 1
ATOM 649 C C . ALA A 1 86 ? 13.181 6.497 -13.811 1.00 74.62 86 ALA A C 1
ATOM 651 O O . ALA A 1 86 ? 13.804 6.810 -14.825 1.00 74.62 86 ALA A O 1
ATOM 652 N N . PHE A 1 87 ? 13.659 5.598 -12.940 1.00 72.50 87 PHE A N 1
ATOM 653 C CA . PHE A 1 87 ? 14.928 4.880 -13.138 1.00 72.50 87 PHE A CA 1
ATOM 654 C C . PHE A 1 87 ? 14.929 3.993 -14.389 1.00 72.50 87 PHE A C 1
ATOM 656 O O . PHE A 1 87 ? 15.975 3.812 -15.006 1.00 72.50 87 PHE A O 1
ATOM 663 N N . LEU A 1 88 ? 13.768 3.467 -14.781 1.00 72.62 88 LEU A N 1
ATOM 664 C CA . LEU A 1 88 ? 13.603 2.657 -15.990 1.00 72.62 88 LEU A CA 1
ATOM 665 C C . LEU A 1 88 ? 13.424 3.500 -17.267 1.00 72.62 88 LEU A C 1
ATOM 667 O O . LEU A 1 88 ? 13.183 2.946 -18.336 1.00 72.62 88 LEU A O 1
ATOM 671 N N . GLY A 1 89 ? 13.555 4.827 -17.177 1.00 63.66 89 GLY A N 1
ATOM 672 C CA . GLY A 1 89 ? 13.492 5.733 -18.327 1.00 63.66 89 GLY A CA 1
ATOM 673 C C . GLY A 1 89 ? 12.075 6.043 -18.817 1.00 63.66 89 GLY A C 1
ATOM 674 O O . GLY A 1 89 ? 11.921 6.661 -19.867 1.00 63.66 89 GLY A O 1
ATOM 675 N N . ALA A 1 90 ? 11.039 5.662 -18.067 1.00 64.00 90 ALA A N 1
ATOM 676 C CA . ALA A 1 90 ? 9.644 5.893 -18.428 1.00 64.00 90 ALA A CA 1
ATOM 677 C C . ALA A 1 90 ? 9.088 7.124 -17.689 1.00 64.00 90 ALA A C 1
ATOM 679 O O . ALA A 1 90 ? 8.297 7.005 -16.758 1.00 64.00 90 ALA A O 1
ATOM 680 N N . ALA A 1 91 ? 9.511 8.331 -18.078 1.00 60.06 91 ALA A N 1
ATOM 681 C CA . ALA A 1 91 ? 9.054 9.573 -17.436 1.00 60.06 91 ALA A CA 1
ATOM 682 C C . ALA A 1 91 ? 7.532 9.804 -17.578 1.00 60.06 91 ALA A C 1
ATOM 684 O O . ALA A 1 91 ? 6.898 10.358 -16.680 1.00 60.06 91 ALA A O 1
ATOM 685 N N . GLU A 1 92 ? 6.934 9.321 -18.670 1.00 66.00 92 GLU A N 1
ATOM 686 C CA . GLU A 1 92 ? 5.485 9.367 -18.921 1.00 66.00 92 GLU A CA 1
ATOM 687 C C . GLU A 1 92 ? 4.688 8.462 -17.964 1.00 66.00 92 GLU A C 1
ATOM 689 O O . GLU A 1 92 ? 3.504 8.695 -17.708 1.00 66.00 92 GLU A O 1
ATOM 694 N N . ALA A 1 93 ? 5.357 7.491 -17.332 1.00 65.50 93 ALA A N 1
ATOM 695 C CA . ALA A 1 93 ? 4.722 6.534 -16.440 1.00 65.50 93 ALA A CA 1
ATOM 696 C C . ALA A 1 93 ? 4.153 7.178 -15.170 1.00 65.50 93 ALA A C 1
ATOM 698 O O . ALA A 1 93 ? 3.296 6.578 -14.539 1.00 65.50 93 ALA A O 1
ATOM 699 N N . GLY A 1 94 ? 4.568 8.388 -14.772 1.00 64.62 94 GLY A N 1
ATOM 700 C CA . GLY A 1 94 ? 4.039 9.039 -13.564 1.00 64.62 94 GLY A CA 1
ATOM 701 C C . GLY A 1 94 ? 2.524 9.293 -13.619 1.00 64.62 94 GLY A C 1
ATOM 702 O O . GLY A 1 94 ? 1.811 9.081 -12.631 1.00 64.62 94 GLY A O 1
ATOM 703 N N . PHE A 1 95 ? 2.011 9.696 -14.788 1.00 70.75 95 PHE A N 1
ATOM 704 C CA . PHE A 1 95 ? 0.573 9.882 -14.994 1.00 70.75 95 PHE A CA 1
ATOM 705 C C . PHE A 1 95 ? -0.157 8.534 -15.047 1.00 70.75 95 PHE A C 1
ATOM 707 O O . PHE A 1 95 ? -1.164 8.348 -14.364 1.00 70.75 95 PHE A O 1
ATOM 714 N N . GLU A 1 96 ? 0.392 7.564 -15.776 1.00 72.38 96 GLU A N 1
ATOM 715 C CA . GLU A 1 96 ? -0.167 6.211 -15.872 1.00 72.38 96 GLU A CA 1
ATOM 716 C C . GLU A 1 96 ? -0.221 5.513 -14.509 1.00 72.38 96 GLU A C 1
ATOM 718 O O . GLU A 1 96 ? -1.230 4.893 -14.171 1.00 72.38 96 GLU A O 1
ATOM 723 N N . LEU A 1 97 ? 0.811 5.682 -13.676 1.00 76.19 97 LEU A N 1
ATOM 724 C CA . LEU A 1 97 ? 0.866 5.139 -12.320 1.00 76.19 97 LEU A CA 1
ATOM 725 C C . LEU A 1 97 ? -0.190 5.781 -11.419 1.00 76.19 97 LEU A C 1
ATOM 727 O O . LEU A 1 97 ? -0.765 5.109 -10.565 1.00 76.19 97 LEU A O 1
ATOM 731 N N . SER A 1 98 ? -0.476 7.072 -11.604 1.00 77.69 98 SER A N 1
ATOM 732 C CA . SER A 1 98 ? -1.537 7.770 -10.866 1.00 77.69 98 SER A CA 1
ATOM 733 C C . SER A 1 98 ? -2.917 7.216 -11.221 1.00 77.69 98 SER A C 1
ATOM 735 O O . SER A 1 98 ? -3.719 6.917 -10.332 1.00 77.69 98 SER A O 1
ATOM 737 N N . VAL A 1 99 ? -3.175 7.012 -12.515 1.00 77.88 99 VAL A N 1
ATOM 738 C CA . VAL A 1 99 ? -4.420 6.406 -13.006 1.00 77.88 99 VAL A CA 1
ATOM 739 C C . VAL A 1 99 ? -4.538 4.961 -12.518 1.00 77.88 99 VAL A C 1
ATOM 741 O O . VAL A 1 99 ? -5.569 4.584 -11.961 1.00 77.88 99 VAL A O 1
ATOM 744 N N . ALA A 1 100 ? -3.467 4.172 -12.626 1.00 76.69 100 ALA A N 1
ATOM 745 C CA . ALA A 1 100 ? -3.420 2.799 -12.134 1.00 76.69 100 ALA A CA 1
ATOM 746 C C . ALA A 1 100 ? -3.631 2.725 -10.612 1.00 76.69 100 ALA A C 1
ATOM 748 O O . ALA A 1 100 ? -4.392 1.877 -10.147 1.00 76.69 100 ALA A O 1
ATOM 749 N N . SER A 1 101 ? -3.040 3.644 -9.836 1.00 80.62 101 SER A N 1
ATOM 750 C CA . SER A 1 101 ? -3.274 3.758 -8.387 1.00 80.62 101 SER A CA 1
ATOM 751 C C . SER A 1 101 ? -4.764 3.914 -8.107 1.00 80.62 101 SER A C 1
ATOM 753 O O . SER A 1 101 ? -5.331 3.183 -7.301 1.00 80.62 101 SER A O 1
ATOM 755 N N . PHE A 1 102 ? -5.425 4.851 -8.787 1.00 79.56 102 PHE A N 1
ATOM 756 C CA . PHE A 1 102 ? -6.838 5.126 -8.557 1.00 79.56 102 PHE A CA 1
ATOM 757 C C . PHE A 1 102 ? -7.730 3.946 -8.972 1.00 79.56 102 PHE A C 1
ATOM 759 O O . PHE A 1 102 ? -8.568 3.499 -8.185 1.00 79.56 102 PHE A O 1
ATOM 766 N N . CYS A 1 103 ? -7.515 3.405 -10.174 1.00 79.75 103 CYS A N 1
ATOM 767 C CA . CYS A 1 103 ? -8.315 2.317 -10.735 1.00 79.75 103 CYS A CA 1
ATOM 768 C C . CYS A 1 103 ? -8.126 0.983 -10.005 1.00 79.75 103 CYS A C 1
ATOM 770 O O . CYS A 1 103 ? -9.082 0.219 -9.901 1.00 79.75 103 CYS A O 1
ATOM 772 N N . CYS A 1 104 ? -6.930 0.697 -9.488 1.00 79.00 104 CYS A N 1
ATOM 773 C CA . CYS A 1 104 ? -6.643 -0.566 -8.809 1.00 79.00 104 CYS A CA 1
ATOM 774 C C . CYS A 1 104 ? -6.835 -0.453 -7.295 1.00 79.00 104 CYS A C 1
ATOM 776 O O . CYS A 1 104 ? -7.538 -1.267 -6.693 1.00 79.00 104 CYS A O 1
ATOM 778 N N . TRP A 1 105 ? -6.252 0.567 -6.657 1.00 84.31 105 TRP A N 1
ATOM 779 C CA . TRP A 1 105 ? -6.317 0.691 -5.202 1.00 84.31 105 TRP A CA 1
ATOM 780 C C . TRP A 1 105 ? -7.675 1.187 -4.721 1.00 84.31 105 TRP A C 1
ATOM 782 O O . TRP A 1 105 ? -8.123 0.740 -3.670 1.00 84.31 105 TRP A O 1
ATOM 792 N N . GLY A 1 106 ? -8.362 2.058 -5.466 1.00 78.00 106 GLY A N 1
ATOM 793 C CA . GLY A 1 106 ? -9.681 2.574 -5.082 1.00 78.00 106 GLY A CA 1
ATOM 794 C C . GLY A 1 106 ? -10.703 1.456 -4.818 1.00 78.00 106 GLY A C 1
ATOM 795 O O . GLY A 1 106 ? -11.196 1.341 -3.689 1.00 78.00 106 GLY A O 1
ATOM 796 N N . PRO A 1 107 ? -10.981 0.577 -5.801 1.00 81.56 107 PRO A N 1
ATOM 797 C CA . PRO A 1 107 ? -11.866 -0.573 -5.615 1.00 81.56 107 PRO A CA 1
ATOM 798 C C . PRO A 1 107 ? -11.381 -1.543 -4.535 1.00 81.56 107 PRO A C 1
ATOM 800 O O . PRO A 1 107 ? -12.188 -2.050 -3.758 1.00 81.56 107 PRO A O 1
ATOM 803 N N . GLN A 1 108 ? -10.069 -1.771 -4.434 1.00 81.81 108 GLN A N 1
ATOM 804 C CA . GLN A 1 108 ? -9.488 -2.657 -3.423 1.00 81.81 108 GLN A CA 1
ATOM 805 C C . GLN A 1 108 ? -9.691 -2.115 -2.001 1.00 81.81 108 GLN A C 1
ATOM 807 O O . GLN A 1 108 ? -10.085 -2.862 -1.105 1.00 81.81 108 GLN A O 1
ATOM 812 N N . ILE A 1 109 ? -9.494 -0.812 -1.787 1.00 81.56 109 ILE A N 1
ATOM 813 C CA . ILE A 1 109 ? -9.759 -0.139 -0.509 1.00 81.56 109 ILE A CA 1
ATOM 814 C C . ILE A 1 109 ? -11.253 -0.200 -0.182 1.00 81.56 109 ILE A C 1
ATOM 816 O O . ILE A 1 109 ? -11.612 -0.533 0.950 1.00 81.56 109 ILE A O 1
ATOM 820 N N . ALA A 1 110 ? -12.126 0.070 -1.158 1.00 79.38 110 ALA A N 1
ATOM 821 C CA . ALA A 1 110 ? -13.573 -0.006 -0.970 1.00 79.38 110 ALA A CA 1
ATOM 822 C C . ALA A 1 110 ? -14.011 -1.421 -0.563 1.00 79.38 110 ALA A C 1
ATOM 824 O O . ALA A 1 110 ? -14.744 -1.588 0.412 1.00 79.38 110 ALA A O 1
ATOM 825 N N . PHE A 1 111 ? -13.496 -2.444 -1.248 1.00 81.00 111 PHE A N 1
ATOM 826 C CA . PHE A 1 111 ? -13.758 -3.842 -0.924 1.00 81.00 111 PHE A CA 1
ATOM 827 C C . PHE A 1 111 ? -13.287 -4.203 0.492 1.00 81.00 111 PHE A C 1
ATOM 829 O O . PHE A 1 111 ? -14.067 -4.738 1.283 1.00 81.00 111 PHE A O 1
ATOM 836 N N . LEU A 1 112 ? -12.047 -3.855 0.854 1.00 80.00 112 LEU A N 1
ATOM 837 C CA . LEU A 1 112 ? -11.508 -4.092 2.200 1.00 80.00 112 LEU A CA 1
ATOM 838 C C . LEU A 1 112 ? -12.355 -3.410 3.282 1.00 80.00 112 LEU A C 1
ATOM 840 O O . LEU A 1 112 ? -12.595 -3.990 4.344 1.00 80.00 112 LEU A O 1
ATOM 844 N N . TYR A 1 113 ? -12.844 -2.200 3.008 1.00 79.19 113 TYR A N 1
ATOM 845 C CA . TYR A 1 113 ? -13.707 -1.466 3.924 1.00 79.19 113 TYR A CA 1
ATOM 846 C C . TYR A 1 113 ? -15.079 -2.132 4.093 1.00 79.19 113 TYR A C 1
ATOM 848 O O . TYR A 1 113 ? -15.536 -2.305 5.225 1.00 79.19 113 TYR A O 1
ATOM 856 N N . VAL A 1 114 ? -15.709 -2.572 2.999 1.00 79.19 114 VAL A N 1
ATOM 857 C CA . VAL A 1 114 ? -16.988 -3.302 3.034 1.00 79.19 114 VAL A CA 1
ATOM 858 C C . VAL A 1 114 ? -16.853 -4.602 3.825 1.00 79.19 114 VAL A C 1
ATOM 860 O O . VAL A 1 114 ? -17.659 -4.861 4.721 1.00 79.19 114 VAL A O 1
ATOM 863 N N . VAL A 1 115 ? -15.803 -5.387 3.566 1.00 81.12 115 VAL A N 1
ATOM 864 C CA . VAL A 1 115 ? -15.524 -6.627 4.309 1.00 81.12 115 VAL A CA 1
ATOM 865 C C . VAL A 1 115 ? -15.309 -6.338 5.796 1.00 81.12 115 VAL A C 1
ATOM 867 O O . VAL A 1 115 ? -15.841 -7.050 6.648 1.00 81.12 115 VAL A O 1
ATOM 870 N N . TYR A 1 116 ? -14.578 -5.274 6.132 1.00 79.62 116 TYR A N 1
ATOM 871 C CA . TYR A 1 116 ? -14.350 -4.880 7.522 1.00 79.62 116 TYR A CA 1
ATOM 872 C C . TYR A 1 116 ? -15.642 -4.479 8.247 1.00 79.62 116 TYR A C 1
ATOM 874 O O . TYR A 1 116 ? -15.852 -4.881 9.395 1.00 79.62 116 TYR A O 1
ATOM 882 N N . LEU A 1 117 ? -16.521 -3.720 7.588 1.00 78.31 117 LEU A N 1
ATOM 883 C CA . LEU A 1 117 ? -17.822 -3.350 8.144 1.00 78.31 117 LEU A CA 1
ATOM 884 C C . LEU A 1 117 ? -18.739 -4.565 8.317 1.00 78.31 117 LEU A C 1
ATOM 886 O O . LEU A 1 117 ? -19.370 -4.692 9.366 1.00 78.31 117 LEU A O 1
ATOM 890 N N . GLY A 1 118 ? -18.769 -5.473 7.337 1.00 78.25 118 GLY A N 1
ATOM 891 C CA . GLY A 1 118 ? -19.529 -6.723 7.422 1.00 78.25 118 GLY A CA 1
ATOM 892 C C . GLY A 1 118 ? -19.030 -7.641 8.540 1.00 78.25 118 GLY A C 1
ATOM 893 O O . GLY A 1 118 ? -19.814 -8.217 9.289 1.00 78.25 118 GLY A O 1
ATOM 894 N N . TRP A 1 119 ? -17.713 -7.724 8.727 1.00 82.12 119 TRP A N 1
ATOM 895 C CA . TRP A 1 119 ? -17.132 -8.454 9.852 1.00 82.12 119 TRP A CA 1
ATOM 896 C C . TRP A 1 119 ? -17.527 -7.836 11.201 1.00 82.12 119 TRP A C 1
ATOM 898 O O . TRP A 1 119 ? -17.929 -8.554 12.118 1.00 82.12 119 TRP A O 1
ATOM 908 N N . LYS A 1 120 ? -17.483 -6.502 11.323 1.00 78.75 120 LYS A N 1
ATOM 909 C CA . LYS A 1 120 ? -17.935 -5.808 12.538 1.00 78.75 120 LYS A CA 1
ATOM 910 C C . LYS A 1 120 ? -19.416 -6.019 12.826 1.00 78.75 120 LYS A C 1
ATOM 912 O O . LYS A 1 120 ? -19.770 -6.229 13.985 1.00 78.75 120 LYS A O 1
ATOM 917 N N . SER A 1 121 ? -20.278 -5.938 11.814 1.00 76.38 121 SER A N 1
ATOM 918 C CA . SER A 1 121 ? -21.714 -6.146 12.006 1.00 76.38 121 SER A CA 1
ATOM 919 C C . SER A 1 121 ? -22.012 -7.580 12.448 1.00 76.38 121 SER A C 1
ATOM 921 O O . SER A 1 121 ? -22.803 -7.764 13.370 1.00 76.38 121 SER A O 1
ATOM 923 N N . GLY A 1 122 ? -21.311 -8.571 11.886 1.00 79.62 122 GLY A N 1
ATOM 924 C CA . GLY A 1 122 ? -21.397 -9.972 12.308 1.00 79.62 122 GLY A CA 1
ATOM 925 C C . GLY A 1 122 ? -20.915 -10.219 13.742 1.00 79.62 122 GLY A C 1
ATOM 926 O O . GLY A 1 122 ? -21.508 -11.007 14.471 1.00 79.62 122 GLY A O 1
ATOM 927 N N . LEU A 1 123 ? -19.871 -9.520 14.196 1.00 76.94 123 LEU A N 1
ATOM 928 C CA . LEU A 1 123 ? -19.445 -9.602 15.598 1.00 76.94 123 LEU A CA 1
ATOM 929 C C . LEU A 1 123 ? -20.478 -8.990 16.547 1.00 76.94 123 LEU A C 1
ATOM 931 O O . LEU A 1 123 ? -20.802 -9.592 17.570 1.00 76.94 123 LEU A O 1
ATOM 935 N N . ARG A 1 124 ? -21.040 -7.834 16.177 1.00 78.44 124 ARG A N 1
ATOM 936 C CA . ARG A 1 124 ? -22.083 -7.170 16.968 1.00 78.44 124 ARG A CA 1
ATOM 937 C C . ARG A 1 124 ? -23.353 -8.013 17.062 1.00 78.44 124 ARG A C 1
ATOM 939 O O . ARG A 1 124 ? -23.936 -8.086 18.139 1.00 78.44 124 ARG A O 1
ATOM 946 N N . SER A 1 125 ? -23.762 -8.688 15.985 1.00 76.19 125 SER A N 1
ATOM 947 C CA . SER A 1 125 ? -24.913 -9.601 16.025 1.00 76.19 125 SER A CA 1
ATOM 948 C C . SER A 1 125 ? -24.658 -10.843 16.886 1.00 76.19 125 SER A C 1
ATOM 950 O O . SER A 1 125 ? -25.597 -11.381 17.466 1.00 76.19 125 SER A O 1
ATOM 952 N N . ALA A 1 126 ? -23.397 -11.252 17.049 1.00 79.44 126 ALA A N 1
ATOM 953 C CA . ALA A 1 126 ? -22.982 -12.296 17.986 1.00 79.44 126 ALA A CA 1
ATOM 954 C C . ALA A 1 126 ? -22.825 -11.803 19.444 1.00 79.44 126 ALA A C 1
ATOM 956 O O . ALA A 1 126 ? -22.380 -12.565 20.302 1.00 79.44 126 ALA A O 1
ATOM 957 N N . GLY A 1 127 ? -23.158 -10.539 19.739 1.00 78.69 127 GLY A N 1
ATOM 958 C CA . GLY A 1 127 ? -23.030 -9.944 21.074 1.00 78.69 127 GLY A CA 1
ATOM 959 C C . GLY A 1 127 ? -21.597 -9.570 21.472 1.00 78.69 127 GLY A C 1
ATOM 960 O O . GLY A 1 127 ? -21.348 -9.242 22.632 1.00 78.69 127 GLY A O 1
ATOM 961 N N . ILE A 1 128 ? -20.646 -9.608 20.534 1.00 74.94 128 ILE A N 1
ATOM 962 C CA . ILE A 1 128 ? -19.262 -9.175 20.745 1.00 74.94 128 ILE A CA 1
ATOM 963 C C . ILE A 1 128 ? -19.156 -7.726 20.276 1.00 74.94 128 ILE A C 1
ATOM 965 O O . ILE A 1 128 ? -19.441 -7.431 19.120 1.00 74.94 128 ILE A O 1
ATOM 969 N N . ASP A 1 129 ? -18.713 -6.818 21.146 1.00 74.69 129 ASP A N 1
ATOM 970 C CA . ASP A 1 129 ? -18.414 -5.444 20.741 1.00 74.69 129 ASP A CA 1
ATOM 971 C C . ASP A 1 129 ? -16.966 -5.343 20.210 1.00 74.69 129 ASP A C 1
ATOM 973 O O . ASP A 1 129 ? -16.018 -5.333 21.006 1.00 74.69 129 ASP A O 1
ATOM 977 N N . PRO A 1 130 ? -16.758 -5.267 18.877 1.00 64.75 130 PRO A N 1
ATOM 978 C CA . PRO A 1 130 ? -15.427 -5.168 18.280 1.00 64.75 130 PRO A CA 1
ATOM 979 C C . PRO A 1 130 ? -14.727 -3.838 18.582 1.00 64.75 130 PRO A C 1
ATOM 981 O O . PRO A 1 130 ? -13.518 -3.723 18.364 1.00 64.75 130 PRO A O 1
ATOM 984 N N . ASP A 1 131 ? -15.457 -2.825 19.051 1.00 67.00 131 ASP A N 1
ATOM 985 C CA . ASP A 1 131 ? -14.899 -1.512 19.360 1.00 67.00 131 ASP A CA 1
ATOM 986 C C . ASP A 1 131 ? -14.437 -1.416 20.823 1.00 67.00 131 ASP A C 1
ATOM 988 O O . ASP A 1 131 ? -13.518 -0.650 21.117 1.00 67.00 131 ASP A O 1
ATOM 992 N N . ARG A 1 132 ? -14.956 -2.277 21.711 1.00 59.88 132 ARG A N 1
ATOM 993 C CA . ARG A 1 132 ? -14.574 -2.341 23.133 1.00 59.88 132 ARG A CA 1
ATOM 994 C C . ARG A 1 132 ? -13.110 -2.734 23.352 1.00 59.88 132 ARG A C 1
ATOM 996 O O . ARG A 1 132 ? -12.475 -2.217 24.261 1.00 59.88 132 ARG A O 1
ATOM 1003 N N . VAL A 1 133 ? -12.540 -3.577 22.485 1.00 52.50 133 VAL A N 1
ATOM 1004 C CA . VAL A 1 133 ? -11.124 -4.005 22.558 1.00 52.50 133 VAL A CA 1
ATOM 1005 C C . VAL A 1 133 ? -10.150 -2.841 22.311 1.00 52.50 133 VAL A C 1
ATOM 1007 O O . VAL A 1 133 ? -9.035 -2.862 22.813 1.00 52.50 133 VAL A O 1
ATOM 1010 N N . ASN A 1 134 ? -10.571 -1.782 21.607 1.00 49.97 134 ASN A N 1
ATOM 1011 C CA . ASN A 1 134 ? -9.746 -0.579 21.415 1.00 49.97 134 ASN A CA 1
ATOM 1012 C C . ASN A 1 134 ? -9.843 0.422 22.586 1.00 49.97 134 ASN A C 1
ATOM 1014 O O . ASN A 1 134 ? -9.180 1.456 22.547 1.00 49.97 134 ASN A O 1
ATOM 1018 N N . HIS A 1 135 ? -10.682 0.147 23.591 1.00 44.16 135 HIS A N 1
ATOM 1019 C CA . HIS A 1 135 ? -10.942 1.032 24.731 1.00 44.16 135 HIS A CA 1
ATOM 1020 C C . HIS A 1 135 ? -10.330 0.552 26.056 1.00 44.16 135 HIS A C 1
ATOM 1022 O O . HIS A 1 135 ? -10.400 1.293 27.029 1.00 44.16 135 HIS A O 1
ATOM 1028 N N . ILE A 1 136 ? -9.712 -0.636 26.105 1.00 45.84 136 ILE A N 1
ATOM 1029 C CA . ILE A 1 136 ? -9.230 -1.243 27.363 1.00 45.84 136 ILE A CA 1
ATOM 1030 C C . ILE A 1 136 ? -8.027 -0.488 27.975 1.00 45.84 136 ILE A C 1
ATOM 1032 O O . ILE A 1 136 ? -7.778 -0.621 29.162 1.00 45.84 136 ILE A O 1
ATOM 1036 N N . ASP A 1 137 ? -7.363 0.409 27.239 1.00 46.22 137 ASP A N 1
ATOM 1037 C CA . ASP A 1 137 ? -6.263 1.231 27.781 1.00 46.22 137 ASP A CA 1
ATOM 1038 C C . ASP A 1 137 ? -6.720 2.552 28.444 1.00 46.22 137 ASP A C 1
ATOM 1040 O O . ASP A 1 137 ? -5.891 3.432 28.670 1.00 46.22 137 ASP A O 1
ATOM 1044 N N . ARG A 1 138 ? -8.023 2.776 28.675 1.00 49.25 138 ARG A N 1
ATOM 1045 C CA . ARG A 1 138 ? -8.514 4.074 29.188 1.00 49.25 138 ARG A CA 1
ATOM 1046 C C . ARG A 1 138 ? -8.687 4.187 30.702 1.00 49.25 138 ARG A C 1
ATOM 1048 O O . ARG A 1 138 ? -8.867 5.313 31.146 1.00 49.25 138 ARG A O 1
ATOM 1055 N N . ASP A 1 139 ? -8.578 3.101 31.465 1.00 43.59 139 ASP A N 1
ATOM 1056 C CA . ASP A 1 139 ? -8.924 3.124 32.897 1.00 43.59 139 ASP A CA 1
ATOM 1057 C C . ASP A 1 139 ? -7.763 2.770 33.850 1.00 43.59 139 ASP A C 1
ATOM 1059 O O . ASP A 1 139 ? -7.997 2.530 35.030 1.00 43.59 139 ASP A O 1
ATOM 1063 N N . GLU A 1 140 ? -6.506 2.789 33.390 1.00 43.03 140 GLU A N 1
ATOM 1064 C CA . GLU A 1 140 ? -5.336 2.703 34.282 1.00 43.03 140 GLU A CA 1
ATOM 1065 C C . GLU A 1 140 ? -4.301 3.785 33.933 1.00 43.03 140 GLU A C 1
ATOM 1067 O O . GLU A 1 140 ? -3.402 3.582 33.115 1.00 43.03 140 GLU A O 1
ATOM 1072 N N . GLY A 1 141 ? -4.469 4.961 34.547 1.00 38.38 141 GLY A N 1
ATOM 1073 C CA . GLY A 1 141 ? -3.559 6.107 34.472 1.00 38.38 141 GLY A CA 1
ATOM 1074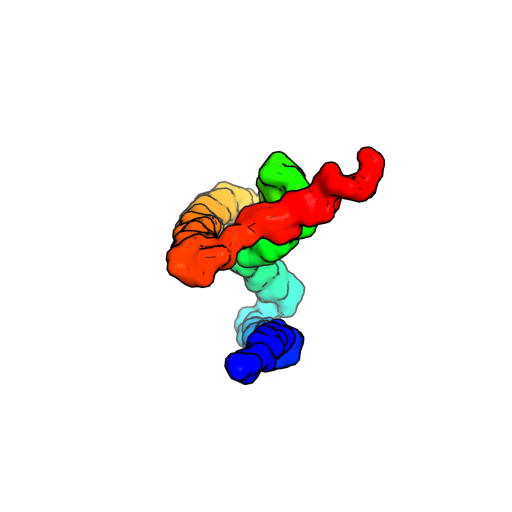 C C . GLY A 1 141 ? -4.099 7.318 35.212 1.00 38.38 141 GLY A C 1
ATOM 1075 O O . GLY A 1 141 ? -4.877 8.066 34.584 1.00 38.38 141 GLY A O 1
#

Secondary structure (DSSP, 8-state):
----PPPP---SSHHHHHHHHHHHHHHHHHHHTT--HHHHHHHHHHHTHHHHHHHHHTT-SSHHHHHHHHHHHHHHHHHHHHHHHHHTT-TTHHHHHHHHIIIIIHHHHHHHHHHHHHHHHHHHHTT--TTGGGSGGGS--

pLDDT: mean 70.05, std 12.17, range [38.38, 87.75]

Sequence (141 aa):
MLKLKPKPTQFGIQQLLVATFVLALVFALARLAGYDGSIAIGALLYVFGPTIAFLMSRYGRTRNARYAIAGGVLFGLYVFGVVVAAFLGAAEAGFELSVASFCCWGPQIAFLYVVYLGWKSGLRSAGIDPDRVNHIDRDEG

Radius of gyration: 19.45 Å; chains: 1; bounding box: 40×36×53 Å

Organism: NCBI:txid2605748